Protein AF-A0A970YPF2-F1 (afdb_monomer_lite)

Foldseek 3Di:
DDDDDDQDDPLVVLLVCLLCVDDLCVSCVVSVHDSVSLVVDPSSVVSSVVSVVNNVVVVVVVLVVCVVVVPVVSVPPD

Sequence (78 aa):
MAGRPKKKIDYELVEKLAYIQCTQEEISSILGISTRTLQRDKEFCRIYKNGMDNGKMSLRRLQWKAAEKGNNTMLVWL

pLDDT: mean 86.85, std 13.61, range [42.25, 97.56]

Structure (mmCIF, N/CA/C/O backbone):
data_AF-A0A970YPF2-F1
#
_entry.id   AF-A0A970YPF2-F1
#
loop_
_atom_site.group_PDB
_atom_site.id
_atom_site.type_symbol
_atom_site.label_atom_id
_atom_site.label_alt_id
_atom_site.label_comp_id
_atom_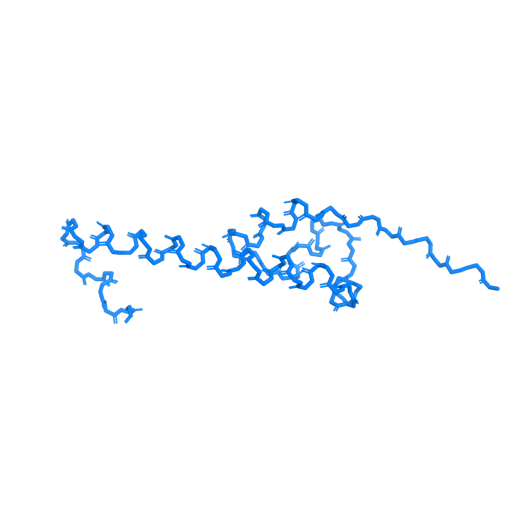site.label_asym_id
_atom_site.label_entity_id
_atom_site.label_seq_id
_atom_site.pdbx_PDB_ins_code
_atom_site.Cartn_x
_atom_site.Cartn_y
_atom_site.Cartn_z
_atom_site.occupancy
_atom_site.B_iso_or_equiv
_atom_site.auth_seq_id
_atom_site.auth_comp_id
_atom_site.auth_asym_id
_atom_site.auth_atom_id
_atom_site.pdbx_PDB_model_num
ATOM 1 N N . MET A 1 1 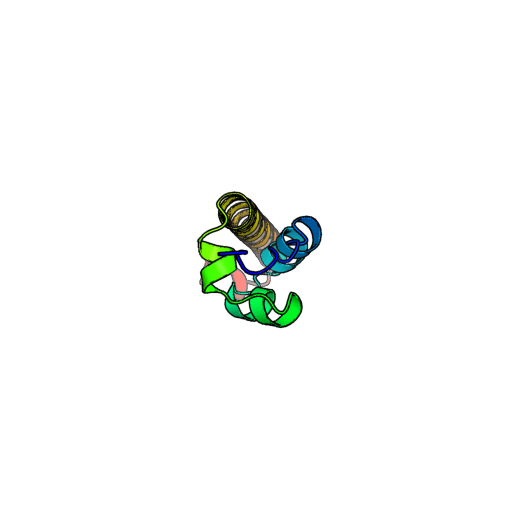? 22.075 2.245 -29.644 1.00 42.25 1 MET A N 1
ATOM 2 C CA . MET A 1 1 ? 21.686 1.200 -28.672 1.00 42.25 1 MET A CA 1
ATOM 3 C C . MET A 1 1 ? 20.177 1.249 -28.497 1.00 42.25 1 MET A C 1
ATOM 5 O O . MET A 1 1 ? 19.678 2.250 -28.001 1.00 42.25 1 MET A O 1
ATOM 9 N N . ALA A 1 2 ? 19.442 0.239 -28.964 1.00 54.94 2 ALA A N 1
ATOM 10 C CA . ALA A 1 2 ? 17.998 0.169 -28.747 1.00 54.94 2 ALA A CA 1
ATOM 11 C C . ALA A 1 2 ? 17.746 -0.295 -27.303 1.00 54.94 2 ALA A C 1
ATOM 13 O O . ALA A 1 2 ? 18.111 -1.409 -26.931 1.00 54.94 2 ALA A O 1
ATOM 14 N N . GLY A 1 3 ? 17.210 0.593 -26.464 1.00 64.94 3 GLY A N 1
ATOM 15 C CA . GLY A 1 3 ? 16.862 0.265 -25.083 1.00 64.94 3 GLY A CA 1
ATOM 16 C C . GLY A 1 3 ? 15.773 -0.808 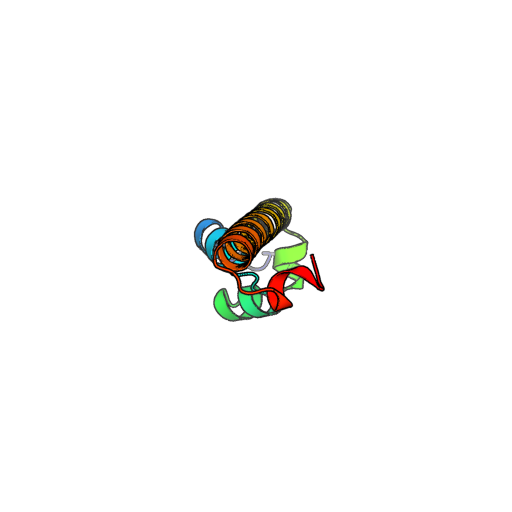-25.027 1.00 64.94 3 GLY A C 1
ATOM 17 O O . GLY A 1 3 ? 14.904 -0.861 -25.895 1.00 64.94 3 GLY A O 1
ATOM 18 N N . ARG A 1 4 ? 15.817 -1.661 -23.996 1.00 64.12 4 ARG A N 1
ATOM 19 C CA . ARG A 1 4 ? 14.788 -2.678 -23.731 1.00 64.12 4 ARG A CA 1
ATOM 20 C C . ARG A 1 4 ? 13.393 -2.030 -23.781 1.00 64.12 4 ARG A C 1
ATOM 22 O O . ARG A 1 4 ? 13.212 -0.997 -23.130 1.00 64.12 4 ARG A O 1
ATOM 29 N N . PRO A 1 5 ? 12.412 -2.612 -24.494 1.00 67.44 5 PRO A N 1
ATOM 30 C CA . PRO A 1 5 ? 11.065 -2.059 -24.552 1.00 67.44 5 PRO A CA 1
ATOM 31 C C . PRO A 1 5 ? 10.496 -1.913 -23.137 1.00 67.44 5 PRO A C 1
ATOM 33 O O . PRO A 1 5 ? 10.596 -2.830 -22.313 1.00 67.44 5 PRO A O 1
ATOM 36 N N . LYS A 1 6 ? 9.939 -0.734 -22.839 1.00 67.94 6 LYS A N 1
ATOM 37 C CA . LYS A 1 6 ? 9.315 -0.455 -21.543 1.00 67.94 6 LYS A CA 1
ATOM 38 C C . LYS A 1 6 ? 8.088 -1.354 -21.402 1.00 67.94 6 LYS A C 1
ATOM 40 O O . LYS A 1 6 ? 7.182 -1.290 -22.230 1.00 67.94 6 LYS A O 1
ATOM 45 N N . LYS A 1 7 ? 8.058 -2.194 -20.364 1.00 75.69 7 LYS A N 1
ATOM 46 C CA . LYS A 1 7 ? 6.841 -2.929 -20.002 1.00 75.69 7 LYS A CA 1
ATOM 47 C C . LYS A 1 7 ? 5.778 -1.914 -19.580 1.00 75.69 7 LYS A C 1
ATOM 49 O O . LYS A 1 7 ? 6.082 -1.000 -18.816 1.00 75.69 7 LYS A O 1
ATOM 54 N N . LYS A 1 8 ? 4.559 -2.062 -20.099 1.00 83.31 8 LYS A N 1
ATOM 55 C CA . LYS A 1 8 ? 3.425 -1.216 -19.720 1.00 83.31 8 LYS A CA 1
ATOM 56 C C . L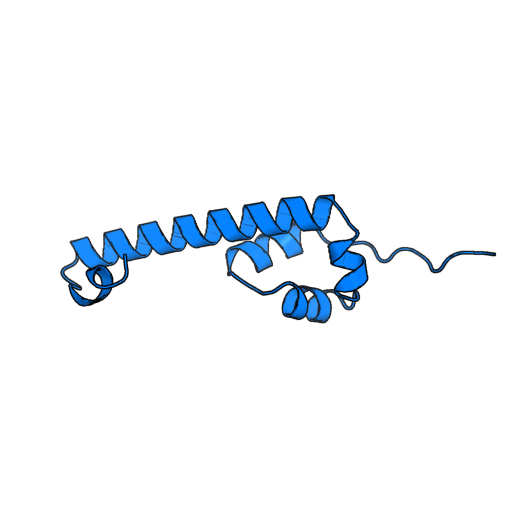YS A 1 8 ? 3.028 -1.559 -18.283 1.00 83.31 8 LYS A C 1
ATOM 58 O O . LYS A 1 8 ? 2.796 -2.727 -17.987 1.00 83.31 8 LYS A O 1
ATOM 63 N N . ILE A 1 9 ? 3.001 -0.559 -17.406 1.00 89.38 9 ILE A N 1
ATOM 64 C CA . ILE A 1 9 ? 2.512 -0.710 -16.033 1.00 89.38 9 ILE A CA 1
ATOM 65 C C . ILE A 1 9 ? 0.994 -0.537 -16.072 1.00 89.38 9 ILE A C 1
ATOM 67 O O . ILE A 1 9 ? 0.498 0.441 -16.633 1.00 89.38 9 ILE A O 1
ATOM 71 N N . ASP A 1 10 ? 0.266 -1.494 -15.504 1.00 93.19 10 ASP A N 1
ATOM 72 C CA . ASP A 1 10 ? -1.173 -1.375 -15.291 1.00 93.19 10 ASP A CA 1
ATOM 73 C C . ASP A 1 10 ? -1.426 -0.642 -13.970 1.00 93.19 10 ASP A C 1
ATOM 75 O O . ASP A 1 10 ? -1.375 -1.223 -12.886 1.00 93.19 10 ASP A O 1
ATOM 79 N N . TYR A 1 11 ? -1.633 0.668 -14.065 1.00 94.88 11 TYR A N 1
ATOM 80 C CA . TYR A 1 11 ? -1.811 1.533 -12.905 1.00 94.88 11 TYR A CA 1
ATOM 81 C C . TYR A 1 11 ? -3.123 1.286 -12.150 1.00 94.88 11 TYR A C 1
ATOM 83 O O . TYR A 1 11 ? -3.157 1.457 -10.933 1.00 94.88 11 TYR A O 1
ATOM 91 N N . GLU A 1 12 ? -4.179 0.853 -12.840 1.00 95.25 12 GLU A N 1
ATOM 92 C CA . GLU A 1 12 ? -5.460 0.541 -12.202 1.00 95.25 12 GLU A CA 1
ATOM 93 C C . GLU A 1 12 ? -5.325 -0.716 -11.335 1.00 95.25 12 GLU A C 1
ATOM 95 O O . GLU A 1 12 ? -5.797 -0.762 -10.196 1.00 95.25 12 GLU A O 1
ATOM 100 N N . LEU A 1 13 ? -4.610 -1.724 -11.842 1.00 95.56 13 LEU A N 1
ATOM 101 C CA . LEU A 1 13 ? -4.286 -2.913 -11.064 1.00 95.56 13 LEU A CA 1
ATOM 102 C C . LEU A 1 13 ? -3.390 -2.575 -9.862 1.00 95.56 13 LEU A C 1
ATOM 104 O O . LEU A 1 13 ? -3.638 -3.069 -8.763 1.00 95.56 13 LEU A O 1
ATOM 108 N N . VAL A 1 14 ? -2.389 -1.703 -10.038 1.00 96.31 14 VAL A N 1
ATOM 109 C CA . VAL A 1 14 ? -1.527 -1.233 -8.935 1.00 96.31 14 VAL A CA 1
ATOM 110 C C . VAL A 1 14 ? -2.351 -0.576 -7.832 1.00 96.31 14 VAL A C 1
ATOM 112 O O . VAL A 1 14 ? -2.126 -0.875 -6.662 1.00 96.31 14 VAL A O 1
ATOM 115 N N . GLU A 1 15 ? -3.305 0.292 -8.175 1.00 96.50 15 GLU A N 1
ATOM 116 C CA . GLU A 1 15 ? -4.158 0.958 -7.187 1.00 96.50 15 GLU A CA 1
ATOM 117 C C . GLU A 1 15 ? -4.996 -0.048 -6.390 1.00 96.50 15 GLU A C 1
ATOM 119 O O . GLU A 1 15 ? -5.019 0.007 -5.158 1.00 96.50 15 GLU A O 1
ATOM 124 N N . LYS A 1 16 ? -5.626 -1.010 -7.077 1.00 97.00 16 LYS A N 1
ATOM 125 C CA . LYS A 1 16 ? -6.428 -2.071 -6.444 1.00 97.00 16 LYS A CA 1
ATOM 126 C C . LYS A 1 16 ? -5.587 -2.939 -5.505 1.00 97.00 16 LYS A C 1
ATOM 128 O O . LYS A 1 16 ? -6.030 -3.242 -4.399 1.00 97.00 16 LYS A O 1
ATOM 133 N N . LEU A 1 17 ? -4.371 -3.305 -5.916 1.00 97.00 17 LEU A N 1
ATOM 134 C CA . LEU A 1 17 ? -3.447 -4.098 -5.098 1.00 97.00 17 LEU A CA 1
ATOM 135 C C . LEU A 1 17 ? -2.904 -3.298 -3.902 1.00 97.00 17 LEU A C 1
ATOM 137 O O . LEU A 1 17 ? -2.845 -3.806 -2.786 1.00 97.00 17 LEU A O 1
ATOM 141 N N . ALA A 1 18 ? -2.561 -2.026 -4.097 1.00 97.19 18 ALA A N 1
ATOM 142 C CA . ALA A 1 18 ? -2.115 -1.157 -3.011 1.00 97.19 18 ALA A CA 1
ATOM 143 C C . ALA A 1 18 ? -3.236 -0.894 -1.988 1.00 97.19 18 ALA A C 1
ATOM 145 O O . ALA A 1 18 ? -2.981 -0.831 -0.786 1.00 97.19 18 ALA A O 1
ATOM 146 N N . TYR A 1 19 ? -4.492 -0.797 -2.438 1.00 96.56 19 TYR A N 1
ATOM 147 C CA . TYR A 1 19 ? -5.650 -0.648 -1.555 1.00 96.56 19 TYR A CA 1
ATOM 148 C C . TYR A 1 19 ? -5.780 -1.809 -0.560 1.00 96.56 19 TYR A C 1
ATOM 150 O O . TYR A 1 19 ? -6.025 -1.581 0.626 1.00 96.56 19 TYR A O 1
ATOM 158 N N . ILE A 1 20 ? -5.539 -3.042 -1.011 1.00 95.62 20 ILE A N 1
ATOM 159 C CA . ILE A 1 20 ? -5.536 -4.236 -0.151 1.00 95.62 20 ILE A CA 1
ATOM 160 C C . ILE A 1 20 ? -4.211 -4.443 0.606 1.00 95.62 20 ILE A C 1
ATOM 162 O O . ILE A 1 20 ? -4.010 -5.495 1.202 1.00 95.62 20 ILE A O 1
ATOM 166 N N . GLN A 1 21 ? -3.337 -3.430 0.632 1.00 94.44 21 GLN A N 1
ATOM 167 C CA . GLN A 1 21 ? -2.0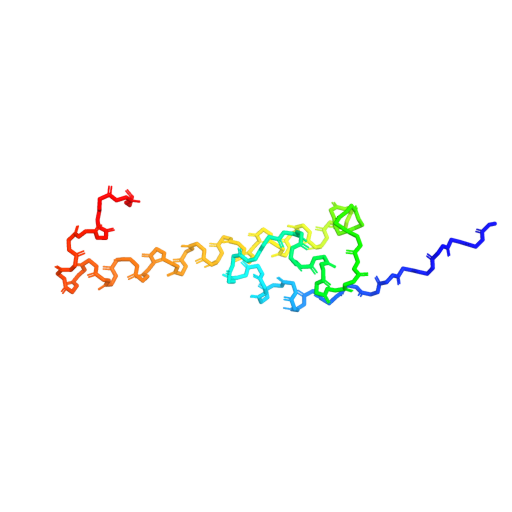44 -3.425 1.325 1.00 94.44 21 GLN A CA 1
ATOM 168 C C . GLN A 1 21 ? -1.010 -4.427 0.778 1.00 94.44 21 GLN A C 1
ATOM 170 O O . GLN A 1 21 ? -0.119 -4.837 1.522 1.00 94.44 21 GLN A O 1
ATOM 175 N N . CYS A 1 22 ? -1.074 -4.792 -0.509 1.00 97.12 22 CYS A N 1
ATOM 176 C CA . CYS A 1 22 ? 0.026 -5.529 -1.132 1.00 97.12 22 CYS A CA 1
ATOM 177 C C . CYS A 1 22 ? 1.305 -4.683 -1.168 1.00 97.12 22 CYS A C 1
ATOM 179 O O . CYS A 1 22 ? 1.276 -3.481 -1.434 1.00 97.12 22 CYS A O 1
ATOM 181 N N . THR A 1 23 ? 2.439 -5.341 -0.961 1.00 96.38 23 THR A N 1
ATOM 182 C CA . THR A 1 23 ? 3.787 -4.777 -1.057 1.00 96.38 23 THR A CA 1
ATOM 183 C C . THR A 1 23 ? 4.198 -4.524 -2.508 1.00 96.38 23 THR A C 1
ATOM 185 O O . THR A 1 23 ? 3.646 -5.088 -3.459 1.00 96.38 23 THR A O 1
ATOM 188 N N . GLN A 1 24 ? 5.218 -3.687 -2.709 1.00 95.56 24 GLN A N 1
ATOM 189 C CA . GLN A 1 24 ? 5.752 -3.441 -4.050 1.00 95.56 24 GLN A CA 1
ATOM 190 C C . GLN A 1 24 ? 6.351 -4.717 -4.658 1.00 95.56 24 GLN A C 1
ATOM 192 O O . GLN A 1 24 ? 6.275 -4.898 -5.870 1.00 95.56 24 GLN A O 1
ATOM 197 N N . GLU A 1 25 ? 6.906 -5.611 -3.837 1.00 96.69 25 GLU A N 1
ATOM 198 C CA . GLU A 1 25 ? 7.438 -6.923 -4.213 1.00 96.69 25 GLU A CA 1
ATOM 199 C C . GLU A 1 25 ? 6.345 -7.848 -4.765 1.00 96.69 25 GLU A C 1
ATOM 201 O O . GLU A 1 25 ? 6.518 -8.451 -5.830 1.00 96.69 25 GLU A O 1
ATOM 206 N N . GLU A 1 26 ? 5.194 -7.920 -4.100 1.00 96.38 26 GLU A N 1
ATOM 207 C CA . GLU A 1 26 ? 4.046 -8.707 -4.564 1.00 96.38 26 GLU A CA 1
ATOM 208 C C . GLU A 1 26 ? 3.497 -8.150 -5.877 1.00 96.38 26 GLU A C 1
ATOM 210 O O . GLU A 1 26 ? 3.330 -8.889 -6.848 1.00 96.38 26 GLU A O 1
ATOM 215 N N . ILE A 1 27 ? 3.317 -6.829 -5.956 1.00 95.31 27 ILE A N 1
ATOM 216 C CA . ILE A 1 27 ? 2.859 -6.158 -7.180 1.00 95.31 27 ILE A CA 1
ATOM 217 C C . ILE A 1 27 ? 3.853 -6.385 -8.329 1.00 95.31 27 ILE A C 1
ATOM 219 O O . ILE A 1 27 ? 3.452 -6.626 -9.468 1.00 95.31 27 ILE A O 1
ATOM 223 N N . SER A 1 28 ? 5.155 -6.368 -8.040 1.00 94.31 28 SER A N 1
ATOM 224 C CA . SER A 1 28 ? 6.208 -6.652 -9.020 1.00 94.31 28 SER A CA 1
ATOM 225 C C . SER A 1 28 ? 6.124 -8.077 -9.572 1.00 94.31 28 SER A C 1
ATOM 227 O O . SER A 1 28 ? 6.289 -8.287 -10.776 1.00 94.31 28 SER A O 1
ATOM 229 N N . SER A 1 29 ? 5.784 -9.038 -8.708 1.00 95.00 29 SER A N 1
ATOM 230 C CA . SER A 1 29 ? 5.615 -10.446 -9.067 1.00 95.00 29 SER A CA 1
ATOM 231 C C . SER A 1 29 ? 4.369 -10.647 -9.929 1.00 95.00 29 SER A C 1
ATOM 233 O O . SER A 1 29 ? 4.438 -11.335 -10.944 1.00 95.00 29 SER A O 1
ATOM 235 N N . ILE A 1 30 ? 3.265 -9.972 -9.589 1.00 93.62 30 ILE A N 1
ATOM 236 C CA . ILE A 1 30 ? 2.003 -10.012 -10.346 1.00 93.62 30 ILE A CA 1
ATOM 237 C C . ILE A 1 30 ? 2.171 -9.390 -11.739 1.00 93.62 30 ILE A C 1
ATOM 239 O O . ILE A 1 30 ? 1.741 -9.964 -12.735 1.00 93.62 30 ILE A O 1
ATOM 243 N N . LEU A 1 31 ? 2.825 -8.229 -11.830 1.00 90.69 31 LEU A N 1
ATOM 244 C CA . LEU A 1 31 ? 3.037 -7.529 -13.101 1.00 90.69 31 LEU A CA 1
ATOM 245 C C . LEU A 1 31 ? 4.183 -8.129 -13.936 1.00 90.69 31 LEU A C 1
ATOM 247 O O . LEU A 1 31 ? 4.363 -7.772 -15.103 1.00 90.69 31 LEU A O 1
ATOM 251 N N . GLY A 1 32 ? 5.014 -8.992 -13.344 1.00 91.56 32 GLY A N 1
ATOM 252 C CA . GLY A 1 32 ? 6.238 -9.494 -13.967 1.00 91.56 32 GLY A CA 1
ATOM 253 C C . GLY A 1 32 ? 7.242 -8.379 -14.296 1.00 91.56 32 GLY A C 1
ATOM 254 O O . GLY A 1 32 ? 8.000 -8.476 -15.270 1.00 91.56 32 GLY A O 1
ATOM 255 N N . ILE A 1 33 ? 7.233 -7.285 -13.535 1.00 91.00 33 ILE A N 1
ATOM 256 C CA . ILE A 1 33 ? 8.129 -6.129 -13.686 1.00 91.00 33 ILE A CA 1
ATOM 257 C C . ILE A 1 33 ? 9.044 -6.105 -12.468 1.00 91.00 33 ILE A C 1
ATOM 259 O O . ILE A 1 33 ? 8.582 -6.339 -11.366 1.00 91.00 33 ILE A O 1
ATOM 263 N N . SER A 1 34 ? 10.337 -5.808 -12.621 1.00 92.12 34 SER A N 1
ATOM 264 C CA . SER A 1 34 ? 11.205 -5.706 -11.441 1.00 92.12 34 SER A CA 1
ATOM 265 C C . SER A 1 34 ? 10.774 -4.558 -10.523 1.00 92.12 34 SER A C 1
ATOM 267 O O . SER A 1 34 ? 10.486 -3.456 -10.999 1.00 92.12 34 SER A O 1
ATOM 269 N N . THR A 1 35 ? 10.826 -4.778 -9.208 1.00 93.94 35 THR A N 1
ATOM 270 C CA . THR A 1 35 ? 10.574 -3.751 -8.176 1.00 93.94 35 THR A CA 1
ATOM 271 C C . THR A 1 35 ? 11.338 -2.457 -8.446 1.00 93.94 35 THR A C 1
ATOM 273 O O . THR A 1 35 ? 10.761 -1.375 -8.444 1.00 93.94 35 THR A O 1
ATOM 276 N N . ARG A 1 36 ? 12.625 -2.558 -8.799 1.00 92.81 36 ARG A N 1
ATOM 277 C CA . ARG A 1 36 ? 13.474 -1.405 -9.145 1.00 92.81 36 ARG A CA 1
ATOM 278 C C . ARG A 1 36 ? 12.941 -0.594 -10.332 1.00 92.81 36 ARG A C 1
ATOM 280 O O . ARG A 1 36 ? 13.179 0.609 -10.397 1.00 92.81 36 ARG A O 1
ATOM 287 N N . THR A 1 37 ? 12.276 -1.233 -11.294 1.00 91.31 37 THR A N 1
ATOM 288 C CA . THR A 1 37 ? 11.655 -0.525 -12.424 1.00 91.31 37 THR A CA 1
ATOM 289 C C . THR A 1 37 ? 10.407 0.215 -11.967 1.00 91.31 37 THR A C 1
ATOM 291 O O . THR A 1 37 ? 10.252 1.380 -12.316 1.00 91.31 37 THR A O 1
ATOM 294 N N . LEU A 1 38 ? 9.577 -0.422 -11.136 1.00 92.56 38 LEU A N 1
ATOM 295 C CA . LEU A 1 38 ? 8.388 0.204 -10.555 1.00 92.56 38 LEU A CA 1
ATOM 296 C C . LEU A 1 38 ? 8.757 1.411 -9.679 1.00 92.56 38 LEU A C 1
ATOM 298 O O . LEU A 1 38 ? 8.216 2.490 -9.867 1.00 92.56 38 LEU A O 1
ATOM 302 N N . GLN A 1 39 ? 9.761 1.283 -8.810 1.00 93.81 39 GLN A N 1
ATOM 303 C CA . GLN A 1 39 ? 10.225 2.365 -7.926 1.00 93.81 39 GLN A CA 1
ATOM 304 C C . GLN A 1 39 ? 10.787 3.587 -8.666 1.00 93.81 39 GLN A C 1
ATOM 306 O O . GLN A 1 39 ? 10.796 4.695 -8.132 1.00 93.81 39 GLN A O 1
ATOM 311 N N . ARG A 1 40 ? 11.281 3.403 -9.896 1.00 93.25 40 ARG A N 1
ATOM 312 C CA . ARG A 1 40 ? 11.744 4.508 -10.751 1.00 93.25 40 ARG A CA 1
ATOM 313 C C . ARG A 1 40 ? 10.595 5.231 -11.447 1.00 93.25 40 ARG A C 1
ATOM 315 O O . ARG A 1 40 ? 10.787 6.356 -11.908 1.00 93.25 40 ARG A O 1
ATOM 322 N N . ASP A 1 41 ? 9.433 4.596 -11.545 1.00 93.12 41 ASP A N 1
ATOM 323 C CA . ASP A 1 41 ? 8.245 5.181 -12.141 1.00 93.12 41 ASP A CA 1
ATOM 324 C C . ASP A 1 41 ? 7.524 6.057 -11.107 1.00 93.12 41 ASP A C 1
ATOM 326 O O . ASP A 1 41 ? 7.035 5.596 -10.074 1.00 93.12 41 ASP A O 1
ATOM 330 N N . LYS A 1 42 ? 7.502 7.369 -11.362 1.00 94.88 42 LYS A N 1
ATOM 331 C CA . LYS A 1 42 ? 6.916 8.343 -10.429 1.00 94.88 42 LYS A CA 1
ATOM 332 C C . LYS A 1 42 ? 5.412 8.141 -10.262 1.00 94.88 42 LYS A C 1
ATOM 334 O O . LYS A 1 42 ? 4.892 8.375 -9.174 1.00 94.88 42 LYS A O 1
ATOM 339 N N . GLU A 1 43 ? 4.738 7.708 -11.322 1.00 94.25 43 GLU A N 1
ATOM 340 C CA . GLU A 1 43 ? 3.294 7.517 -11.319 1.00 94.25 43 GLU A CA 1
ATOM 341 C C . GLU A 1 43 ? 2.911 6.270 -10.523 1.00 94.25 43 GLU A C 1
ATOM 343 O O . GLU A 1 43 ? 2.030 6.340 -9.668 1.00 94.25 43 GLU A O 1
ATOM 348 N N . PHE A 1 44 ? 3.663 5.176 -10.677 1.00 95.25 44 PHE A N 1
ATOM 349 C CA . PHE A 1 44 ? 3.555 4.004 -9.810 1.00 95.25 44 PHE A CA 1
ATOM 350 C C . PHE A 1 44 ? 3.703 4.391 -8.336 1.00 95.25 44 PHE A C 1
ATOM 352 O O . PHE A 1 44 ? 2.837 4.066 -7.531 1.00 95.25 44 PHE A O 1
ATOM 359 N N . CYS A 1 45 ? 4.763 5.124 -7.976 1.00 95.81 45 CYS A N 1
ATOM 360 C CA . CYS A 1 45 ? 5.000 5.532 -6.590 1.00 95.81 45 CYS A CA 1
ATOM 361 C C . CYS A 1 45 ? 3.858 6.396 -6.029 1.00 95.81 45 CYS A C 1
ATOM 363 O O . CYS A 1 45 ? 3.468 6.229 -4.871 1.00 95.81 45 CYS A O 1
ATOM 365 N N . ARG A 1 46 ? 3.306 7.302 -6.847 1.00 97.56 46 ARG A N 1
ATOM 366 C CA . ARG A 1 46 ? 2.165 8.153 -6.480 1.00 97.56 46 ARG A CA 1
ATOM 367 C C . ARG A 1 46 ? 0.909 7.321 -6.223 1.00 97.56 46 ARG A C 1
ATOM 369 O O . ARG A 1 46 ? 0.279 7.481 -5.179 1.00 97.56 46 ARG A O 1
ATOM 376 N N . ILE A 1 47 ? 0.568 6.435 -7.155 1.00 97.06 47 ILE A N 1
ATOM 377 C CA . ILE A 1 47 ? -0.638 5.601 -7.099 1.00 97.06 47 ILE A CA 1
ATOM 378 C C . ILE A 1 47 ? -0.540 4.577 -5.971 1.00 97.06 47 ILE A C 1
ATOM 380 O O . ILE A 1 47 ? -1.475 4.442 -5.188 1.00 97.06 47 ILE A O 1
ATOM 384 N N . TYR A 1 48 ? 0.614 3.927 -5.824 1.00 97.31 48 TYR A N 1
ATOM 385 C CA . TYR A 1 48 ? 0.881 2.999 -4.731 1.00 97.31 48 TYR A CA 1
ATOM 386 C C . TYR A 1 48 ? 0.683 3.671 -3.370 1.00 97.31 48 TYR A C 1
ATOM 388 O O . TYR A 1 48 ? -0.039 3.152 -2.523 1.00 97.31 48 TYR A O 1
ATOM 396 N N . LYS A 1 49 ? 1.265 4.861 -3.165 1.00 97.25 49 LYS A N 1
ATOM 397 C CA . LYS A 1 49 ? 1.102 5.602 -1.909 1.00 97.25 49 LYS A CA 1
ATOM 398 C C . LYS A 1 49 ? -0.365 5.944 -1.636 1.00 97.25 49 LYS A C 1
ATOM 400 O O . LYS A 1 49 ? -0.844 5.689 -0.535 1.00 97.25 49 LYS A O 1
ATOM 405 N N . ASN A 1 50 ? -1.080 6.454 -2.639 1.00 97.12 50 ASN A N 1
ATOM 406 C CA . ASN A 1 50 ? -2.503 6.773 -2.512 1.00 97.12 50 ASN A CA 1
ATOM 407 C C . ASN A 1 50 ? -3.343 5.532 -2.157 1.00 97.12 50 ASN A C 1
ATOM 409 O O . ASN A 1 50 ? -4.154 5.572 -1.234 1.00 97.12 50 ASN A O 1
ATOM 413 N N . GLY A 1 51 ? -3.114 4.406 -2.840 1.00 96.69 51 GLY A N 1
ATOM 414 C CA . GLY A 1 51 ? -3.786 3.140 -2.546 1.00 96.69 51 GLY A CA 1
ATOM 415 C C . GLY A 1 51 ? -3.524 2.666 -1.115 1.00 96.69 51 GLY A C 1
ATOM 416 O O . GLY A 1 51 ? -4.468 2.343 -0.394 1.00 96.69 51 GLY A O 1
ATOM 417 N N . MET A 1 52 ? -2.268 2.725 -0.662 1.00 97.00 52 MET A N 1
ATOM 418 C CA . MET A 1 52 ? -1.889 2.364 0.707 1.00 97.00 52 MET A CA 1
ATOM 419 C C . MET A 1 52 ? -2.597 3.233 1.754 1.00 97.00 52 MET A C 1
ATOM 421 O O . MET A 1 52 ? -3.137 2.701 2.727 1.00 97.00 52 MET A O 1
ATOM 425 N N . ASP A 1 53 ? -2.624 4.552 1.556 1.00 96.88 53 ASP A N 1
ATOM 426 C CA . ASP A 1 53 ? -3.276 5.494 2.471 1.00 96.88 53 ASP A CA 1
ATOM 427 C C . ASP A 1 53 ? -4.797 5.260 2.521 1.00 96.88 53 ASP A C 1
ATOM 429 O O . ASP A 1 53 ? -5.391 5.204 3.605 1.00 96.88 53 ASP A O 1
ATOM 433 N N . ASN A 1 54 ? -5.422 5.010 1.367 1.00 96.44 54 ASN A N 1
ATOM 434 C CA . ASN A 1 54 ? -6.846 4.689 1.270 1.00 96.44 54 ASN A CA 1
ATOM 435 C C . ASN A 1 54 ? -7.201 3.355 1.935 1.00 96.44 54 ASN A C 1
ATOM 437 O O . ASN A 1 54 ? -8.213 3.269 2.638 1.00 96.44 54 ASN A O 1
ATOM 441 N N . GLY A 1 55 ? -6.366 2.330 1.763 1.00 94.06 55 GLY A N 1
ATOM 442 C CA . GLY A 1 55 ? -6.541 1.038 2.420 1.00 94.06 55 GLY A CA 1
ATOM 443 C C . GLY A 1 55 ? -6.443 1.147 3.941 1.00 94.06 55 GLY A C 1
ATOM 444 O O . GLY A 1 55 ? -7.332 0.675 4.651 1.00 94.06 55 GLY A O 1
ATOM 445 N N . LYS A 1 56 ? -5.448 1.883 4.457 1.00 94.19 56 LYS A N 1
ATOM 446 C CA . LYS A 1 56 ? -5.314 2.174 5.898 1.00 94.19 56 LYS A CA 1
ATOM 447 C C . LYS A 1 56 ? -6.514 2.932 6.447 1.00 94.19 56 LYS A C 1
ATOM 449 O O . LYS A 1 56 ? -7.019 2.601 7.517 1.00 94.19 56 LYS A O 1
ATOM 454 N N . MET A 1 57 ? -6.993 3.941 5.722 1.00 94.75 57 MET A N 1
ATOM 455 C CA . MET A 1 57 ? -8.191 4.683 6.110 1.00 94.75 57 MET A CA 1
ATOM 456 C C . MET A 1 57 ? -9.422 3.763 6.160 1.00 94.75 57 MET A C 1
ATOM 458 O O . MET A 1 57 ? -10.225 3.860 7.088 1.00 94.75 57 MET A O 1
ATOM 462 N N . SER A 1 58 ? -9.564 2.851 5.195 1.00 92.75 58 SER A N 1
ATOM 463 C CA . SER A 1 58 ? -10.650 1.869 5.181 1.00 92.75 58 SER A CA 1
ATOM 464 C C . SER A 1 58 ? -10.575 0.908 6.365 1.00 92.75 58 SER A C 1
ATOM 466 O O . SER A 1 58 ? -11.571 0.729 7.068 1.00 92.75 58 SER A O 1
ATOM 468 N N . LEU A 1 59 ? -9.384 0.377 6.651 1.00 90.62 59 LEU A N 1
ATOM 469 C CA . LEU A 1 59 ? -9.140 -0.495 7.796 1.00 90.62 59 LEU A CA 1
ATOM 470 C C . LEU A 1 59 ? -9.489 0.200 9.117 1.00 90.62 59 LEU A C 1
ATOM 472 O O . LEU A 1 59 ? -10.217 -0.370 9.923 1.00 90.62 59 LEU A O 1
ATOM 476 N N . ARG A 1 60 ? -9.067 1.457 9.305 1.00 90.94 60 ARG A N 1
ATOM 477 C CA . ARG A 1 60 ? -9.413 2.249 10.498 1.00 90.94 60 ARG A CA 1
ATOM 478 C C . ARG A 1 60 ? -10.918 2.405 10.667 1.00 90.94 60 ARG A C 1
ATOM 480 O O . ARG A 1 60 ? -11.433 2.208 11.760 1.00 90.94 60 ARG A O 1
ATOM 487 N N . ARG A 1 61 ? -11.660 2.710 9.596 1.00 89.94 61 ARG A N 1
ATOM 488 C CA . ARG A 1 61 ? -13.132 2.787 9.669 1.00 89.94 61 ARG A CA 1
ATOM 489 C C . ARG A 1 61 ? -13.760 1.458 10.086 1.00 89.94 61 ARG A C 1
ATOM 491 O O . ARG A 1 61 ? -14.734 1.458 10.831 1.00 89.94 61 ARG A O 1
ATOM 498 N N . LEU A 1 62 ? -13.230 0.337 9.598 1.00 87.56 62 LEU A N 1
ATOM 499 C CA . LEU A 1 62 ? -13.695 -0.991 10.002 1.00 87.56 62 LEU A CA 1
ATOM 500 C C . LEU A 1 62 ? -13.363 -1.280 11.470 1.00 87.56 62 LEU A C 1
ATOM 502 O O . LEU A 1 62 ? -14.206 -1.834 12.171 1.00 87.56 62 LEU A O 1
ATOM 506 N N . GLN A 1 63 ? -12.190 -0.853 11.945 1.00 85.69 63 GLN A N 1
ATOM 507 C CA . GLN A 1 63 ? -11.810 -0.943 13.356 1.00 85.69 63 GLN A CA 1
ATOM 508 C C . GLN A 1 63 ? -12.762 -0.145 14.254 1.00 85.69 63 GLN A C 1
ATOM 510 O O . GLN A 1 63 ? -13.277 -0.708 15.216 1.00 85.69 63 GLN A O 1
ATOM 515 N N . TRP A 1 64 ? -13.091 1.100 13.892 1.00 85.88 64 TRP A N 1
ATOM 516 C CA . TRP A 1 64 ? -14.086 1.909 14.609 1.00 85.88 64 TRP A CA 1
ATOM 517 C C . TRP A 1 64 ? -15.454 1.224 14.672 1.00 85.88 64 TRP A C 1
ATOM 519 O O . TRP A 1 64 ? -15.998 1.044 15.757 1.00 85.88 64 TRP A O 1
ATOM 529 N N . LYS A 1 65 ? -15.966 0.736 13.535 1.00 87.19 65 LYS A N 1
ATOM 530 C CA . LYS A 1 65 ? -17.242 -0.000 13.494 1.00 87.19 65 LYS A CA 1
ATOM 531 C C . LYS A 1 65 ? -17.226 -1.275 14.340 1.00 87.19 65 LYS A C 1
ATOM 533 O O . LYS A 1 65 ? -18.256 -1.669 14.881 1.00 87.19 65 LYS A O 1
ATOM 538 N N . ALA A 1 66 ? -16.090 -1.968 14.410 1.00 84.75 66 ALA A N 1
ATOM 539 C CA . ALA A 1 66 ? -15.943 -3.161 15.239 1.00 84.75 66 ALA A CA 1
ATOM 540 C C . ALA A 1 66 ? -15.919 -2.810 16.735 1.00 84.75 66 ALA A C 1
ATOM 542 O O . ALA A 1 66 ? -16.537 -3.517 17.532 1.00 84.75 66 ALA A O 1
ATOM 543 N N . ALA A 1 67 ? -15.263 -1.706 17.100 1.00 82.62 67 ALA A N 1
ATOM 544 C CA . ALA A 1 67 ? -15.251 -1.187 18.462 1.00 82.62 67 ALA A CA 1
ATOM 545 C C . ALA A 1 67 ? -16.653 -0.750 18.922 1.00 82.62 67 ALA A C 1
ATOM 547 O O . ALA A 1 67 ? -17.081 -1.142 20.004 1.00 82.62 67 ALA A O 1
ATOM 548 N N . GLU A 1 68 ? -17.411 -0.039 18.077 1.00 82.62 68 GLU A N 1
ATOM 549 C CA . GLU A 1 68 ? -18.808 0.347 18.354 1.00 82.62 68 GLU A CA 1
ATOM 550 C C . GLU A 1 68 ? -19.718 -0.866 18.609 1.00 82.62 68 GLU A C 1
ATOM 552 O O . GLU A 1 68 ? -20.649 -0.797 19.407 1.00 82.62 68 GLU A O 1
ATOM 55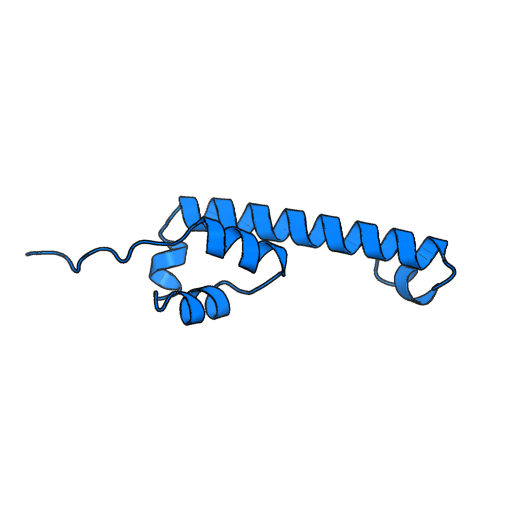7 N N . LYS A 1 69 ? -19.434 -2.004 17.964 1.00 83.19 69 LYS A N 1
ATOM 558 C CA . LYS A 1 69 ? -20.160 -3.270 18.162 1.00 83.19 69 LYS A CA 1
ATOM 559 C C . LYS A 1 69 ? -19.732 -4.046 19.416 1.00 83.19 69 LYS A C 1
ATOM 561 O O . LYS A 1 69 ? -20.175 -5.177 19.599 1.00 83.19 69 LYS A O 1
ATOM 566 N N . GLY A 1 70 ? -18.885 -3.467 20.266 1.00 76.56 70 GLY A N 1
ATOM 567 C CA . GLY A 1 70 ? -18.475 -4.048 21.546 1.00 76.56 70 GLY A CA 1
ATOM 568 C C . GLY A 1 70 ? -17.244 -4.956 21.479 1.00 76.56 70 GLY A C 1
ATOM 569 O O . GLY A 1 70 ? -16.939 -5.633 22.459 1.00 76.56 70 GLY A O 1
ATOM 570 N N . ASN A 1 71 ? -16.508 -4.983 20.359 1.00 71.88 71 ASN A N 1
ATOM 571 C CA . ASN A 1 71 ? -15.261 -5.743 20.272 1.00 71.88 71 ASN A CA 1
ATOM 572 C C . ASN A 1 71 ? -14.082 -4.924 20.836 1.00 71.88 71 ASN A C 1
ATOM 574 O O . ASN A 1 71 ? -13.325 -4.288 20.100 1.00 71.88 71 ASN A O 1
ATOM 578 N N . ASN A 1 72 ? -13.960 -4.916 22.166 1.00 61.69 72 ASN A N 1
ATOM 579 C CA . ASN A 1 72 ? -13.044 -4.048 22.918 1.00 61.69 72 ASN A CA 1
ATOM 580 C C . ASN A 1 72 ? -11.547 -4.325 22.652 1.00 61.69 72 ASN A C 1
ATOM 582 O O . ASN A 1 72 ? -10.708 -3.461 22.888 1.00 61.69 72 ASN A O 1
ATOM 586 N N . THR A 1 73 ? -11.186 -5.500 22.126 1.00 65.25 73 THR A N 1
ATOM 587 C CA . THR A 1 73 ? -9.800 -5.833 21.741 1.00 65.25 73 THR A CA 1
ATOM 588 C C . THR A 1 73 ? -9.311 -5.051 20.521 1.00 65.25 73 THR A C 1
ATOM 590 O O . THR A 1 73 ? -8.106 -4.859 20.375 1.00 65.25 73 THR A O 1
ATOM 593 N N . MET A 1 74 ? -10.215 -4.538 19.676 1.00 61.03 74 MET A N 1
ATOM 594 C CA . MET A 1 74 ? -9.859 -3.707 18.514 1.00 61.03 74 MET A CA 1
ATOM 595 C C . MET A 1 74 ? -9.442 -2.273 18.897 1.00 61.03 74 MET A C 1
ATOM 597 O O . MET A 1 74 ? -8.883 -1.572 18.060 1.00 61.03 74 MET A O 1
ATOM 601 N N . LEU A 1 75 ? -9.678 -1.844 20.147 1.00 55.97 75 LEU A N 1
ATOM 602 C CA . LEU A 1 75 ? -9.297 -0.520 20.666 1.00 55.97 75 LEU A CA 1
ATOM 603 C C . LEU A 1 75 ? -7.864 -0.461 21.220 1.00 55.97 75 LEU A C 1
ATOM 605 O O . LEU A 1 75 ? -7.338 0.627 21.415 1.00 55.97 75 LEU A O 1
ATOM 609 N N . VAL A 1 76 ? -7.226 -1.606 21.484 1.00 57.00 76 VAL A N 1
ATOM 610 C CA . VAL A 1 76 ? -5.930 -1.658 22.196 1.00 57.00 76 VAL A CA 1
ATOM 611 C C . VAL A 1 76 ? -4.752 -1.192 21.325 1.00 57.00 76 VAL A C 1
ATOM 613 O O . VAL A 1 76 ? -3.713 -0.808 21.850 1.00 57.00 76 VAL A O 1
ATOM 616 N N . TRP A 1 77 ? -4.915 -1.192 20.000 1.00 56.72 77 TRP A N 1
ATOM 617 C CA . TRP A 1 77 ? -3.849 -0.892 19.032 1.00 56.72 77 TRP A CA 1
ATOM 618 C C . TRP A 1 77 ? -4.238 0.197 18.020 1.00 56.72 77 TRP A C 1
ATOM 620 O O . TRP A 1 77 ? -3.700 0.223 16.910 1.00 56.72 77 TRP A O 1
ATOM 630 N N . LEU A 1 78 ? -5.212 1.040 18.380 1.00 52.25 78 LEU A N 1
ATOM 631 C CA . LEU A 1 78 ? -5.659 2.187 17.584 1.00 52.25 78 LEU A CA 1
ATOM 632 C C . LEU A 1 78 ? -4.780 3.417 17.846 1.00 52.25 78 LEU A C 1
ATOM 634 O O . LEU A 1 78 ? -4.427 3.645 19.024 1.00 52.25 78 LEU A O 1
#

Radius of gyration: 16.88 Å; chains: 1; bounding box: 42×19×52 Å

Secondary structure (DSSP, 8-state):
--PPPPPPP-HHHHHHHHHTT--HHHHHHHHT--HHHHHH-HHHHHHHHHHHHHHHHHHHHHHHHHHHTT-GGGGTT-